Protein AF-A0AAW6XGJ5-F1 (afdb_monomer_lite)

pLDDT: mean 95.34, std 5.23, range [52.91, 98.69]

Sequence (145 aa):
KLQALRDARAAHDKNYQALTDVVTGIARCHQQKKDTEMQSQEAESQWRTLFRKLRGEMTPELQAQHHSRISKRELAKEFDGLIEEMELDKMQLHLNCGGTAPKVVNAHKDALTTFAAHAMHQAVDALSKALISPDVIKACALASR

Secondary structure (DSSP, 8-state):
-HHHHHHHHHHHHHHHHHHHHHHHHHHHHHHHHHHHHHHHHHHHHHHHHHHHHTTT---HHHHHHHHHHHHHHHHHHHHHHHHHHHHHHHHHHHHHHHHHHHHHHHHHHHHHHHHHHHHHHHHHHHHHHHHS-HHHHHHHHHHT-

Organism: NCBI:txid2703794

Radius of gyration: 35.18 Å; chains: 1; bounding box: 73×24×104 Å

Structure (mmCIF, N/CA/C/O backbone):
data_AF-A0AAW6XGJ5-F1
#
_entry.id   AF-A0AAW6XGJ5-F1
#
loop_
_atom_site.group_PDB
_atom_site.id
_atom_site.type_symbol
_atom_site.label_atom_id
_atom_site.label_alt_id
_atom_site.label_comp_id
_atom_site.label_asym_id
_atom_site.label_entity_id
_atom_site.label_seq_id
_atom_site.pdbx_PDB_ins_code
_atom_site.Cartn_x
_atom_site.Cartn_y
_atom_site.Cartn_z
_atom_site.occupancy
_atom_site.B_iso_or_equiv
_atom_site.auth_seq_id
_atom_site.auth_comp_id
_atom_site.auth_asym_id
_atom_site.auth_atom_id
_atom_site.pdbx_PDB_model_num
ATOM 1 N N . LYS A 1 1 ? 15.797 8.807 -23.139 1.00 88.06 1 LYS A N 1
ATOM 2 C CA . LYS A 1 1 ? 15.071 7.528 -22.914 1.00 88.06 1 LYS A CA 1
ATOM 3 C C . LYS A 1 1 ? 15.318 6.949 -21.519 1.00 88.06 1 LYS A C 1
ATOM 5 O O . LYS A 1 1 ? 14.348 6.657 -20.840 1.00 88.06 1 LYS A O 1
ATOM 10 N N . LEU A 1 2 ? 16.570 6.870 -21.045 1.00 94.50 2 LEU A N 1
ATOM 11 C CA . LEU A 1 2 ? 16.866 6.404 -19.678 1.00 94.50 2 LEU A CA 1
ATOM 12 C C . LEU A 1 2 ? 16.221 7.254 -18.574 1.00 94.50 2 LEU A C 1
ATOM 14 O O . LEU A 1 2 ? 15.701 6.689 -17.620 1.00 94.50 2 LEU A O 1
ATOM 18 N N . GLN A 1 3 ? 16.204 8.585 -18.716 1.00 97.19 3 GLN A N 1
ATOM 19 C CA . GLN A 1 3 ? 15.532 9.449 -17.737 1.00 97.19 3 GLN A CA 1
ATOM 20 C C . GLN A 1 3 ? 14.030 9.147 -17.651 1.00 97.19 3 GLN A C 1
ATOM 22 O O . GLN A 1 3 ? 13.536 8.851 -16.575 1.00 97.19 3 GLN A O 1
ATOM 27 N N . ALA A 1 4 ? 13.343 9.066 -18.795 1.00 96.81 4 ALA A N 1
ATOM 28 C CA . ALA A 1 4 ? 11.927 8.699 -18.845 1.00 96.81 4 ALA A CA 1
ATOM 29 C C . ALA A 1 4 ? 11.632 7.327 -18.206 1.00 96.81 4 ALA A C 1
ATOM 31 O O . ALA A 1 4 ? 10.611 7.169 -17.546 1.00 96.81 4 ALA A O 1
ATOM 32 N N . LEU A 1 5 ? 12.529 6.343 -18.362 1.00 98.06 5 LEU A N 1
ATOM 33 C CA . LEU A 1 5 ? 12.418 5.059 -17.661 1.00 98.06 5 LEU A CA 1
ATOM 34 C C . LEU A 1 5 ? 12.559 5.225 -16.141 1.00 98.06 5 LEU A C 1
ATOM 36 O O . LEU A 1 5 ? 11.777 4.640 -15.396 1.00 98.06 5 LEU A O 1
ATOM 40 N N . ARG A 1 6 ? 13.531 6.018 -15.673 1.00 98.31 6 ARG A N 1
ATOM 41 C CA . ARG A 1 6 ? 13.709 6.296 -14.238 1.00 98.31 6 ARG A CA 1
ATOM 42 C C . ARG A 1 6 ? 12.488 6.993 -13.649 1.00 98.31 6 ARG A C 1
ATOM 44 O O . ARG A 1 6 ? 12.006 6.557 -12.611 1.00 98.31 6 ARG A O 1
ATOM 51 N N . ASP A 1 7 ? 11.960 8.001 -14.334 1.00 98.31 7 ASP A N 1
ATOM 52 C CA . ASP A 1 7 ? 10.793 8.759 -13.880 1.00 98.31 7 ASP A CA 1
ATOM 53 C C . ASP A 1 7 ? 9.538 7.875 -13.840 1.00 98.31 7 ASP A C 1
ATOM 55 O O . ASP A 1 7 ? 8.806 7.871 -12.850 1.00 98.31 7 ASP A O 1
ATOM 59 N N . ALA A 1 8 ? 9.316 7.063 -14.883 1.00 98.44 8 ALA A N 1
ATOM 60 C CA . ALA A 1 8 ? 8.206 6.113 -14.921 1.00 98.44 8 ALA A CA 1
ATOM 61 C C . ALA A 1 8 ? 8.303 5.086 -13.785 1.00 98.44 8 ALA A C 1
ATOM 63 O O . ALA A 1 8 ? 7.294 4.780 -13.148 1.00 98.44 8 ALA A O 1
ATOM 64 N N . ARG A 1 9 ? 9.513 4.577 -13.513 1.00 98.38 9 ARG A N 1
ATOM 65 C CA . ARG A 1 9 ? 9.758 3.632 -12.421 1.00 98.38 9 ARG A CA 1
ATOM 66 C C . ARG A 1 9 ? 9.502 4.277 -11.064 1.00 98.38 9 ARG A C 1
ATOM 68 O O . ARG A 1 9 ? 8.739 3.724 -10.290 1.00 98.38 9 ARG A O 1
ATOM 75 N N . ALA A 1 10 ? 10.041 5.469 -10.819 1.00 98.62 10 ALA A N 1
ATOM 76 C CA . ALA A 1 10 ? 9.824 6.193 -9.569 1.00 98.62 10 ALA A CA 1
ATOM 77 C C . ALA A 1 10 ? 8.331 6.456 -9.303 1.00 98.62 10 ALA A C 1
ATOM 79 O O . ALA A 1 10 ? 7.857 6.285 -8.181 1.00 98.62 10 ALA A O 1
ATOM 80 N N . ALA A 1 11 ? 7.567 6.820 -10.338 1.00 98.38 11 ALA A N 1
ATOM 81 C CA . ALA A 1 11 ? 6.121 6.996 -10.222 1.00 98.38 11 ALA A CA 1
ATOM 82 C C . ALA A 1 11 ? 5.387 5.679 -9.907 1.00 98.38 11 ALA A C 1
ATOM 84 O O . ALA A 1 11 ? 4.453 5.673 -9.107 1.00 98.38 11 ALA A O 1
ATOM 85 N N . HIS A 1 12 ? 5.793 4.566 -10.526 1.00 98.62 12 HIS A N 1
ATOM 86 C CA . HIS A 1 12 ? 5.211 3.255 -10.241 1.00 98.62 12 HIS A CA 1
ATOM 87 C C . HIS A 1 12 ? 5.556 2.763 -8.834 1.00 98.62 12 HIS A C 1
ATOM 89 O O . HIS A 1 12 ? 4.649 2.385 -8.098 1.00 98.62 12 HIS A O 1
ATOM 95 N N . ASP A 1 13 ? 6.825 2.852 -8.438 1.00 98.62 13 ASP A N 1
ATOM 96 C CA . ASP A 1 13 ? 7.311 2.431 -7.124 1.00 98.62 13 ASP A CA 1
ATOM 97 C C . ASP A 1 13 ? 6.611 3.215 -6.005 1.00 98.62 13 ASP A C 1
ATOM 99 O O . ASP A 1 13 ? 6.200 2.627 -5.008 1.00 98.62 13 ASP A O 1
ATOM 103 N N . LYS A 1 14 ? 6.368 4.522 -6.195 1.00 98.44 14 LYS A N 1
ATOM 104 C CA . LYS A 1 14 ? 5.580 5.333 -5.253 1.00 98.44 14 LYS A CA 1
ATOM 105 C C . LYS A 1 14 ? 4.156 4.793 -5.071 1.00 98.44 14 LYS A C 1
ATOM 107 O O . LYS A 1 14 ? 3.693 4.672 -3.939 1.00 98.44 14 LYS A O 1
ATOM 112 N N . ASN A 1 15 ? 3.459 4.478 -6.166 1.00 98.25 15 ASN A N 1
ATOM 113 C CA . ASN A 1 15 ? 2.093 3.943 -6.101 1.00 98.25 15 ASN A CA 1
ATOM 114 C C . ASN A 1 15 ? 2.068 2.544 -5.473 1.00 98.25 15 ASN A C 1
ATOM 116 O O . ASN A 1 15 ? 1.188 2.245 -4.671 1.00 98.25 15 ASN A O 1
ATOM 120 N N . TYR A 1 16 ? 3.042 1.706 -5.824 1.00 98.44 16 TYR A N 1
ATOM 121 C CA . TYR A 1 16 ? 3.165 0.349 -5.307 1.00 98.44 16 TYR A CA 1
ATOM 122 C C . TYR A 1 16 ? 3.483 0.328 -3.806 1.00 98.44 16 TYR A C 1
ATOM 124 O O . TYR A 1 16 ? 2.908 -0.473 -3.066 1.00 98.44 16 TYR A O 1
ATOM 132 N N . GLN A 1 17 ? 4.346 1.236 -3.338 1.00 98.69 17 GLN A N 1
ATOM 133 C CA . GLN A 1 17 ? 4.632 1.382 -1.914 1.00 98.69 17 GLN A CA 1
ATOM 134 C C . GLN A 1 17 ? 3.375 1.797 -1.147 1.00 98.69 17 GLN A C 1
ATOM 136 O O . GLN A 1 17 ? 3.004 1.121 -0.194 1.00 98.69 17 GLN A O 1
ATOM 141 N N . ALA A 1 18 ? 2.663 2.827 -1.616 1.00 98.56 18 ALA A N 1
ATOM 142 C CA . ALA A 1 18 ? 1.418 3.263 -0.985 1.00 98.56 18 ALA A CA 1
ATOM 143 C C . ALA A 1 18 ? 0.362 2.142 -0.940 1.00 98.56 18 ALA A C 1
ATOM 145 O O . ALA A 1 18 ? -0.300 1.952 0.077 1.00 98.56 18 ALA A O 1
ATOM 146 N N . LEU A 1 19 ? 0.233 1.354 -2.015 1.00 98.69 19 LEU A N 1
ATOM 147 C CA . LEU A 1 19 ? -0.644 0.180 -2.043 1.00 98.69 19 LEU A CA 1
ATOM 148 C C . LEU A 1 19 ? -0.242 -0.857 -0.983 1.00 98.69 19 LEU A C 1
ATOM 150 O O . LEU A 1 19 ? -1.096 -1.378 -0.270 1.00 98.69 19 LEU A O 1
ATOM 154 N N . THR A 1 20 ? 1.055 -1.146 -0.873 1.00 98.62 20 THR A N 1
ATOM 155 C CA . THR A 1 20 ? 1.594 -2.098 0.110 1.00 98.62 20 THR A CA 1
ATOM 156 C C . THR A 1 20 ? 1.337 -1.626 1.540 1.00 98.62 20 THR A C 1
ATOM 158 O O . THR A 1 20 ? 0.951 -2.427 2.397 1.00 98.62 20 THR A O 1
ATOM 161 N N . ASP A 1 21 ? 1.495 -0.327 1.792 1.00 98.56 21 ASP A N 1
ATOM 162 C CA . ASP A 1 21 ? 1.245 0.288 3.094 1.00 98.56 21 ASP A CA 1
ATOM 163 C C . ASP A 1 21 ? -0.233 0.159 3.486 1.00 98.56 21 ASP A C 1
ATOM 165 O O . ASP A 1 21 ? -0.532 -0.276 4.600 1.00 98.56 21 ASP A O 1
ATOM 169 N N . VAL A 1 22 ? -1.160 0.439 2.560 1.00 98.62 22 VAL A N 1
ATOM 170 C CA . VAL A 1 22 ? -2.606 0.285 2.795 1.00 98.62 22 VAL A CA 1
ATOM 171 C C . VAL A 1 22 ? -2.982 -1.176 3.038 1.00 98.62 22 VAL A C 1
ATOM 173 O O . VAL A 1 22 ? -3.668 -1.469 4.013 1.00 98.62 22 VAL A O 1
ATOM 176 N N . VAL A 1 23 ? -2.485 -2.118 2.229 1.00 98.62 23 VAL A N 1
ATOM 177 C CA . VAL A 1 23 ? -2.733 -3.561 2.431 1.00 98.62 23 VAL A CA 1
ATOM 178 C C . VAL A 1 23 ? -2.246 -4.019 3.809 1.00 98.62 23 VAL A C 1
ATOM 180 O O . VAL A 1 23 ? -2.950 -4.734 4.524 1.00 98.62 23 VAL A O 1
ATOM 183 N N . THR A 1 24 ? -1.058 -3.569 4.213 1.00 98.56 24 THR A N 1
ATOM 184 C CA . THR A 1 24 ? -0.494 -3.879 5.533 1.00 98.56 24 THR A CA 1
ATOM 185 C C . THR A 1 24 ? -1.315 -3.238 6.656 1.00 98.56 24 THR A C 1
ATOM 187 O O . THR A 1 24 ? -1.508 -3.841 7.714 1.00 98.56 24 THR A O 1
ATOM 190 N N . GLY A 1 25 ? -1.811 -2.019 6.441 1.00 98.56 25 GLY A N 1
ATOM 191 C CA . GLY A 1 25 ? -2.677 -1.311 7.377 1.00 98.56 25 GLY A CA 1
ATOM 192 C C . GLY A 1 25 ? -4.034 -1.992 7.571 1.00 98.56 25 GLY A C 1
ATOM 193 O O . GLY A 1 25 ? -4.441 -2.182 8.716 1.00 98.56 25 GLY A O 1
ATOM 194 N N . ILE A 1 26 ? -4.675 -2.462 6.496 1.00 98.62 26 ILE A N 1
ATOM 195 C CA . ILE A 1 26 ? -5.930 -3.234 6.550 1.00 98.62 26 ILE A CA 1
ATOM 196 C C . ILE A 1 26 ? -5.739 -4.508 7.378 1.00 98.62 26 ILE A C 1
ATOM 198 O O . ILE A 1 26 ? -6.506 -4.775 8.304 1.00 98.62 26 ILE A O 1
ATOM 202 N N . ALA A 1 27 ? -4.671 -5.269 7.114 1.00 98.44 27 ALA A N 1
ATOM 203 C CA . ALA A 1 27 ? -4.366 -6.481 7.876 1.00 98.44 27 ALA A CA 1
ATOM 204 C C . ALA A 1 27 ? -4.183 -6.188 9.378 1.00 98.44 27 ALA A C 1
ATOM 206 O O . ALA A 1 27 ? -4.664 -6.935 10.233 1.00 98.44 27 ALA A O 1
ATOM 207 N N . ARG A 1 28 ? -3.532 -5.067 9.708 1.00 98.50 28 ARG A N 1
ATOM 208 C CA . ARG A 1 28 ? -3.366 -4.612 11.092 1.00 98.50 28 ARG A CA 1
ATOM 209 C C . ARG A 1 28 ? -4.699 -4.227 11.735 1.00 98.50 28 ARG A C 1
ATOM 211 O O . ARG A 1 28 ? -4.928 -4.618 12.876 1.00 98.50 28 ARG A O 1
ATOM 218 N N . CYS A 1 29 ? -5.570 -3.516 11.018 1.00 98.31 29 CYS A N 1
ATOM 219 C CA . CYS A 1 29 ? -6.898 -3.142 11.508 1.00 98.31 29 CYS A CA 1
ATOM 220 C C . CYS A 1 29 ? -7.747 -4.381 11.800 1.00 98.31 29 CYS A C 1
ATOM 222 O O . CYS A 1 29 ? -8.327 -4.474 12.877 1.00 98.31 29 CYS A O 1
ATOM 224 N N . HIS A 1 30 ? -7.744 -5.383 10.914 1.00 98.44 30 HIS A N 1
ATOM 225 C CA . HIS A 1 30 ? -8.430 -6.653 11.170 1.00 98.44 30 HIS A CA 1
ATOM 226 C C . HIS A 1 30 ? -7.935 -7.342 12.445 1.00 98.44 30 HIS A C 1
ATOM 228 O O . HIS A 1 30 ? -8.744 -7.825 13.240 1.00 98.44 30 HIS A O 1
ATOM 234 N N . GLN A 1 31 ? -6.618 -7.373 12.662 1.00 98.25 31 GLN A N 1
ATOM 235 C CA . GLN A 1 31 ? -6.046 -7.973 13.865 1.00 98.25 31 GLN A CA 1
ATOM 236 C C . GLN A 1 31 ? -6.446 -7.193 15.128 1.00 98.25 31 GLN A C 1
ATOM 238 O O . GLN A 1 31 ? -6.962 -7.781 16.076 1.00 98.25 31 GLN A O 1
ATOM 243 N N . GLN A 1 32 ? -6.282 -5.868 15.123 1.00 97.88 32 GLN A N 1
ATOM 244 C CA . GLN A 1 32 ? -6.631 -5.015 16.266 1.00 97.88 32 GLN A CA 1
ATOM 245 C C . GLN A 1 32 ? -8.128 -5.039 16.584 1.00 97.88 32 GLN A C 1
ATOM 247 O O . GLN A 1 32 ? -8.509 -5.052 17.758 1.00 97.88 32 GLN A O 1
ATOM 252 N N . LYS A 1 33 ? -8.979 -5.100 15.556 1.00 97.69 33 LYS A N 1
ATOM 253 C CA . LYS A 1 33 ? -10.418 -5.292 15.709 1.00 97.69 33 LYS A CA 1
ATOM 254 C C . LYS A 1 33 ? -10.710 -6.592 16.450 1.00 97.69 33 LYS A C 1
ATOM 256 O O . LYS A 1 33 ? -11.381 -6.561 17.477 1.00 97.69 33 LYS A O 1
ATOM 261 N N . LYS A 1 34 ? -10.161 -7.714 15.975 1.00 97.56 34 LYS A N 1
ATOM 262 C CA . LYS A 1 34 ? -10.360 -9.037 16.584 1.00 97.56 34 LYS A CA 1
ATOM 263 C C . LYS A 1 34 ? -9.926 -9.064 18.052 1.00 97.56 34 LYS A C 1
ATOM 265 O O . LYS A 1 34 ? -10.636 -9.608 18.898 1.00 97.56 34 LYS A O 1
ATOM 270 N N . ASP A 1 35 ? -8.790 -8.447 18.364 1.00 96.94 35 ASP A N 1
ATOM 271 C CA . ASP A 1 35 ? -8.292 -8.351 19.739 1.00 96.94 35 ASP A CA 1
ATOM 272 C C . ASP A 1 35 ? -9.224 -7.493 20.611 1.00 96.94 35 ASP A C 1
ATOM 274 O O . ASP A 1 35 ? -9.549 -7.863 21.742 1.00 96.94 35 ASP A O 1
ATOM 278 N N . THR A 1 36 ? -9.728 -6.381 20.071 1.00 96.00 36 THR A N 1
ATOM 279 C CA . THR A 1 36 ? -10.688 -5.499 20.756 1.00 96.00 36 THR A CA 1
ATOM 280 C C . THR A 1 36 ? -12.027 -6.197 21.006 1.00 96.00 36 THR A C 1
ATOM 282 O O . THR A 1 36 ? -12.593 -6.079 22.095 1.00 96.00 36 THR A O 1
ATOM 285 N N . GLU A 1 37 ? -12.531 -6.963 20.036 1.00 95.69 37 GLU A N 1
ATOM 286 C CA . GLU A 1 37 ? -13.753 -7.763 20.171 1.00 95.69 37 GLU A CA 1
ATOM 287 C C . GLU A 1 37 ? -13.607 -8.824 21.263 1.00 95.69 37 GLU A C 1
ATOM 289 O O . GLU A 1 37 ? -14.489 -8.951 22.113 1.00 95.69 37 GLU A O 1
ATOM 294 N N . MET A 1 38 ? -12.475 -9.531 21.296 1.00 95.00 38 MET A N 1
ATOM 295 C CA . MET A 1 38 ? -12.181 -10.525 22.331 1.00 95.00 38 MET A CA 1
ATOM 296 C C . MET A 1 38 ? -12.167 -9.888 23.725 1.00 95.00 38 MET A C 1
ATOM 298 O O . MET A 1 38 ? -12.851 -10.356 24.636 1.00 95.00 38 MET A O 1
ATOM 302 N N . GLN A 1 39 ? -11.467 -8.761 23.877 1.00 93.00 39 GLN A N 1
ATOM 303 C CA . GLN A 1 39 ? -11.436 -8.010 25.133 1.00 93.00 39 GLN A CA 1
ATOM 304 C C . GLN A 1 39 ? -12.812 -7.455 25.531 1.00 93.00 39 GLN A C 1
ATOM 306 O O . GLN A 1 39 ? -13.101 -7.311 26.721 1.00 93.00 39 GLN A O 1
ATOM 311 N N . SER A 1 40 ? -13.650 -7.097 24.555 1.00 93.06 40 SER A N 1
ATOM 312 C CA . SER A 1 40 ? -15.015 -6.617 24.782 1.00 93.06 40 SER A CA 1
ATOM 313 C C . SER A 1 40 ? -15.923 -7.742 25.284 1.00 93.06 40 SER A C 1
ATOM 315 O O . SER A 1 40 ? -16.649 -7.555 26.261 1.00 93.06 40 SER A O 1
ATOM 317 N N . GLN A 1 41 ? -15.832 -8.932 24.681 1.00 92.50 41 GLN A N 1
ATOM 318 C CA . GLN A 1 41 ? -16.584 -10.121 25.093 1.00 92.50 41 GLN A CA 1
ATOM 319 C C . GLN A 1 41 ? -16.197 -10.587 26.500 1.00 92.50 41 GLN A C 1
ATOM 321 O O . GLN A 1 41 ? -17.071 -10.894 27.316 1.00 92.50 41 GLN A O 1
ATOM 326 N N . GLU A 1 42 ? -14.901 -10.599 26.816 1.00 91.75 42 GLU A N 1
ATOM 327 C CA . GLU A 1 42 ? -14.425 -10.945 28.155 1.00 91.75 42 GLU A CA 1
ATOM 328 C C . GLU A 1 42 ? -14.939 -9.946 29.203 1.00 91.75 42 GLU A C 1
ATOM 330 O O . GLU A 1 42 ? -15.540 -10.346 30.205 1.00 91.75 42 GLU A O 1
ATOM 335 N N . ALA A 1 43 ? -14.798 -8.643 28.931 1.00 91.06 43 ALA A N 1
ATOM 336 C CA . ALA A 1 43 ? -15.315 -7.589 29.801 1.00 91.06 43 ALA A CA 1
ATOM 337 C C . ALA A 1 43 ? -16.842 -7.678 29.968 1.00 91.06 43 ALA A C 1
ATOM 339 O O . ALA A 1 43 ? -17.363 -7.463 31.060 1.00 91.06 43 ALA A O 1
ATOM 340 N N . GLU A 1 44 ? -17.579 -8.035 28.913 1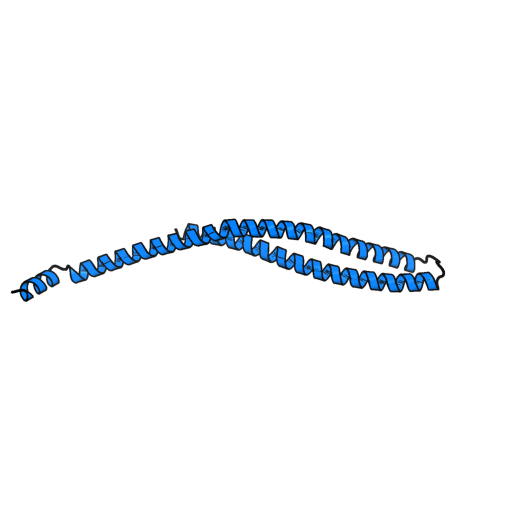.00 93.06 44 GLU A N 1
ATOM 341 C CA . GLU A 1 44 ? -19.020 -8.262 28.986 1.00 93.06 44 GLU A CA 1
ATOM 342 C C . GLU A 1 44 ? -19.391 -9.426 29.907 1.00 93.06 44 GLU A C 1
ATOM 344 O O . GLU A 1 44 ? -20.315 -9.299 30.717 1.00 93.06 44 GLU A O 1
ATOM 349 N N . SER A 1 45 ? -18.683 -10.549 29.796 1.00 92.19 45 SER A N 1
ATOM 350 C CA . SER A 1 45 ? -18.917 -11.727 30.632 1.00 92.19 45 SER A CA 1
ATOM 351 C C . SER A 1 45 ? -18.675 -11.422 32.115 1.00 92.19 45 SER A C 1
ATOM 353 O O . SER A 1 45 ? -19.525 -11.719 32.968 1.00 92.19 45 SER A O 1
ATOM 355 N N . GLN A 1 46 ? -17.560 -10.751 32.420 1.00 91.75 46 GLN A N 1
ATOM 356 C CA . GLN A 1 46 ? -17.208 -10.322 33.775 1.00 91.75 46 GLN A CA 1
ATOM 357 C C . GLN A 1 46 ? -18.246 -9.338 34.331 1.00 91.75 46 GLN A C 1
ATOM 359 O O . GLN A 1 46 ? -18.798 -9.563 35.412 1.00 91.75 46 GLN A O 1
ATOM 364 N N . TRP A 1 47 ? -18.607 -8.317 33.548 1.00 94.38 47 TRP A N 1
ATOM 365 C CA . TRP A 1 47 ? -19.597 -7.311 33.931 1.00 94.38 47 TRP A CA 1
ATOM 366 C C . TRP A 1 47 ? -20.969 -7.929 34.225 1.00 94.38 47 TRP A C 1
ATOM 368 O O . TRP A 1 47 ? -21.554 -7.682 35.279 1.00 94.38 47 TRP A O 1
ATOM 378 N N . ARG A 1 48 ? -21.481 -8.799 33.338 1.00 95.25 48 ARG A N 1
ATOM 379 C CA . ARG A 1 48 ? -22.775 -9.487 33.531 1.00 95.25 48 ARG A CA 1
ATOM 380 C C . ARG A 1 48 ? -22.772 -10.377 34.768 1.00 95.25 48 ARG A C 1
ATOM 382 O O . ARG A 1 48 ? -23.826 -10.583 35.370 1.00 95.25 48 ARG A O 1
ATOM 389 N N . THR A 1 49 ? -21.629 -10.965 35.109 1.00 94.31 49 THR A N 1
ATOM 390 C CA . THR A 1 49 ? -21.477 -11.806 36.302 1.00 94.31 49 THR A CA 1
ATOM 391 C C . THR A 1 49 ? -21.525 -10.957 37.569 1.00 94.31 49 THR A C 1
ATOM 393 O O . THR A 1 49 ? -22.296 -11.265 38.479 1.00 94.31 49 THR A O 1
ATOM 396 N N . LEU A 1 50 ? -20.781 -9.849 37.602 1.00 93.94 50 LEU A N 1
ATOM 397 C CA . LEU A 1 50 ? -20.757 -8.941 38.746 1.00 93.94 50 LEU A CA 1
ATOM 398 C C . LEU A 1 50 ? -22.103 -8.228 38.949 1.00 93.94 50 LEU A C 1
ATOM 400 O O . LEU A 1 50 ? -22.621 -8.223 40.062 1.00 93.94 50 LEU A O 1
ATOM 404 N N . PHE A 1 51 ? -22.725 -7.724 37.880 1.00 96.56 51 PHE A N 1
ATOM 405 C CA . PHE A 1 51 ? -24.041 -7.075 37.942 1.00 96.56 51 PHE A CA 1
ATOM 406 C C . PHE A 1 51 ? -25.120 -8.007 38.509 1.00 96.56 51 PHE A C 1
ATOM 408 O O . PHE A 1 51 ? -25.919 -7.599 39.352 1.00 96.56 51 PHE A O 1
ATOM 415 N N . ARG A 1 52 ? -25.108 -9.289 38.107 1.00 97.12 52 ARG A N 1
ATOM 416 C CA . ARG A 1 52 ? -26.001 -10.315 38.670 1.00 97.12 52 ARG A CA 1
ATOM 417 C C . ARG A 1 52 ? -25.701 -10.598 40.140 1.00 97.12 52 ARG A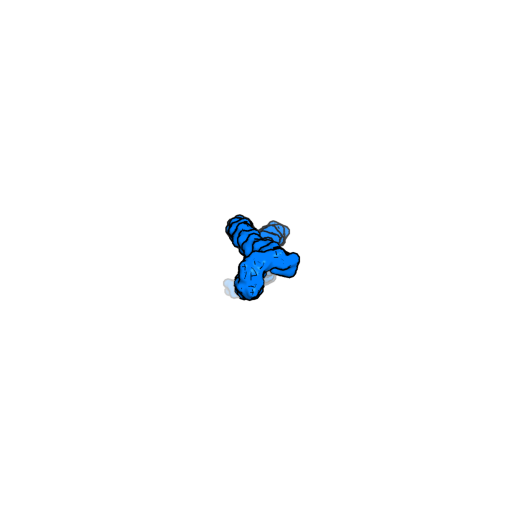 C 1
ATOM 419 O O . ARG A 1 52 ? -26.636 -10.674 40.933 1.00 97.12 52 ARG A O 1
ATOM 426 N N . LYS A 1 53 ? -24.423 -10.726 40.518 1.00 96.06 53 LYS A N 1
ATOM 427 C CA . LYS A 1 53 ? -24.005 -10.944 41.915 1.00 96.06 53 LYS A CA 1
ATOM 428 C C . LYS A 1 53 ? -24.481 -9.811 42.830 1.00 96.06 53 LYS A C 1
ATOM 430 O O . LYS A 1 53 ? -24.951 -10.080 43.930 1.00 96.06 53 LYS A O 1
ATOM 435 N N . LEU A 1 54 ? -24.405 -8.574 42.345 1.00 96.56 54 LEU A N 1
ATOM 436 C CA . LEU A 1 54 ? -24.860 -7.365 43.034 1.00 96.56 54 LEU A CA 1
ATOM 437 C C . LEU A 1 54 ? -26.371 -7.112 42.894 1.00 96.56 54 LEU A C 1
ATOM 439 O O . LEU A 1 54 ? -26.865 -6.084 43.339 1.00 96.56 54 LEU A O 1
ATOM 443 N N . ARG A 1 55 ? -27.124 -8.030 42.268 1.00 96.56 55 ARG A N 1
ATOM 444 C CA . ARG A 1 55 ? -28.579 -7.922 42.049 1.00 96.56 55 ARG A CA 1
ATOM 445 C C . ARG A 1 55 ? -29.014 -6.598 41.412 1.00 96.56 55 ARG A C 1
ATOM 447 O O . ARG A 1 55 ? -30.100 -6.100 41.691 1.00 96.56 55 ARG A O 1
ATOM 454 N N . GLY A 1 56 ? -28.180 -6.047 40.539 1.00 94.88 56 GLY A N 1
ATOM 455 C CA . GLY A 1 56 ? -28.471 -4.794 39.855 1.00 94.88 56 GLY A CA 1
ATOM 456 C C . GLY A 1 56 ? -27.950 -3.531 40.545 1.00 94.88 56 GLY A C 1
ATOM 457 O O . GLY A 1 56 ? -28.096 -2.452 39.976 1.00 94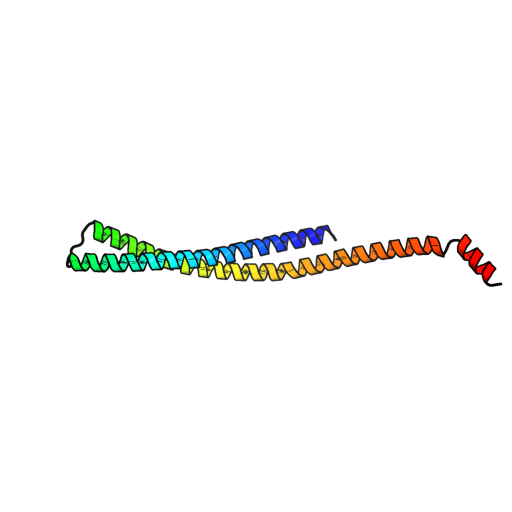.88 56 GLY A O 1
ATOM 458 N N . GLU A 1 57 ? -27.332 -3.631 41.726 1.00 96.31 57 GLU A N 1
ATOM 459 C CA . GLU A 1 57 ? -26.742 -2.470 42.394 1.00 96.31 57 GLU A CA 1
ATOM 460 C C . GLU A 1 57 ? -25.571 -1.911 41.573 1.00 96.31 57 GLU A C 1
ATOM 462 O O . GLU A 1 57 ? -24.600 -2.608 41.261 1.00 96.31 57 GLU A O 1
ATOM 467 N N . MET A 1 58 ? -25.686 -0.638 41.190 1.00 96.38 58 MET A N 1
ATOM 468 C CA . MET A 1 58 ? -24.707 0.037 40.347 1.00 96.38 58 MET A CA 1
ATOM 469 C C . MET A 1 58 ? -23.607 0.664 41.203 1.00 96.38 58 MET A C 1
ATOM 471 O O . MET A 1 58 ? -23.729 1.799 41.662 1.00 96.38 58 MET A O 1
ATOM 475 N N . THR A 1 59 ? -22.518 -0.073 41.403 1.00 95.94 59 THR A N 1
ATOM 476 C CA . THR A 1 59 ? -21.328 0.446 42.086 1.00 95.94 59 THR A CA 1
ATOM 477 C C . THR A 1 59 ? -20.455 1.271 41.130 1.00 95.94 59 THR A C 1
ATOM 479 O O . THR A 1 59 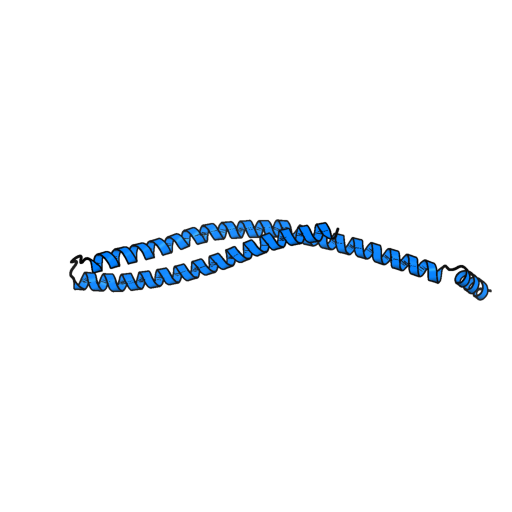? -20.506 1.058 39.913 1.00 95.94 59 THR A O 1
ATOM 482 N N . PRO A 1 60 ? -19.594 2.172 41.642 1.00 94.75 60 PRO A N 1
ATOM 483 C CA . PRO A 1 60 ? -18.662 2.930 40.803 1.00 94.75 60 PRO A CA 1
ATOM 484 C C . PRO A 1 60 ? -17.759 2.042 39.932 1.00 94.75 60 PRO A C 1
ATOM 486 O O . PRO A 1 60 ? -17.527 2.346 38.763 1.00 94.75 60 PRO A O 1
ATOM 489 N N . GLU A 1 61 ? -17.292 0.909 40.468 1.00 90.38 61 GLU A N 1
ATOM 490 C CA . GLU A 1 61 ? -16.492 -0.065 39.716 1.00 90.38 61 GLU A CA 1
ATOM 491 C C . GLU A 1 61 ? -17.291 -0.695 38.569 1.00 90.38 61 GLU A C 1
ATOM 493 O O . GLU A 1 61 ? -16.811 -0.768 37.435 1.00 90.38 61 GLU A O 1
ATOM 498 N N . LEU A 1 62 ? -18.534 -1.107 38.830 1.00 94.50 62 LEU A N 1
ATOM 499 C CA . LEU A 1 62 ? -19.385 -1.713 37.812 1.00 94.50 62 LEU A CA 1
ATOM 500 C C . LEU A 1 62 ? -19.764 -0.708 36.713 1.00 94.50 62 LEU A C 1
ATOM 502 O O . LEU A 1 62 ? -19.836 -1.068 35.533 1.00 94.50 62 LEU A O 1
ATOM 506 N N . GLN A 1 63 ? -19.966 0.556 37.083 1.00 94.81 63 GLN A N 1
ATOM 507 C CA . GLN A 1 63 ? -20.190 1.641 36.136 1.00 94.81 63 GLN A CA 1
ATOM 508 C C . GLN A 1 63 ? -18.944 1.892 35.270 1.00 94.81 63 GLN A C 1
ATOM 510 O O . GLN A 1 63 ? -19.059 2.022 34.050 1.00 94.81 63 GLN A O 1
ATOM 515 N N . ALA A 1 64 ? -17.746 1.890 35.860 1.00 91.88 64 ALA A N 1
ATOM 516 C CA . ALA A 1 64 ? -16.493 2.022 35.117 1.00 91.88 64 ALA A CA 1
ATOM 517 C C . ALA A 1 64 ? -16.279 0.861 34.129 1.00 91.88 64 ALA A C 1
ATOM 519 O O . ALA A 1 64 ? -15.947 1.091 32.962 1.00 91.88 64 ALA A O 1
ATOM 520 N N . GLN A 1 65 ? -16.542 -0.380 34.554 1.00 92.06 65 GLN A N 1
ATOM 521 C CA . GLN A 1 65 ? -16.507 -1.549 33.670 1.00 92.06 65 GLN A CA 1
ATOM 522 C C . GLN A 1 65 ? -17.522 -1.430 32.521 1.00 92.06 65 GLN A C 1
ATOM 524 O O . GLN A 1 65 ? -17.197 -1.761 31.379 1.00 92.06 65 GLN A O 1
ATOM 529 N N . HIS A 1 66 ? -18.729 -0.918 32.794 1.00 94.19 66 HIS A N 1
ATOM 530 C CA . HIS A 1 66 ? -19.738 -0.680 31.762 1.00 94.19 66 HIS A CA 1
ATOM 531 C C . HIS A 1 66 ? -19.223 0.288 30.694 1.00 94.19 66 HIS A C 1
ATOM 533 O O . HIS A 1 66 ? -19.267 -0.042 29.509 1.00 94.19 66 HIS A O 1
ATOM 539 N N . HIS A 1 67 ? -18.698 1.446 31.107 1.00 93.38 67 HIS A N 1
ATOM 540 C CA . HIS A 1 67 ? -18.137 2.432 30.184 1.00 93.38 67 HIS A CA 1
ATOM 541 C C . HIS A 1 67 ? -17.000 1.836 29.352 1.00 93.38 67 HIS A C 1
ATOM 543 O O . HIS A 1 67 ? -17.044 1.917 28.128 1.00 93.38 67 HIS A O 1
ATOM 549 N N . SER A 1 68 ? -16.038 1.159 29.991 1.00 90.38 68 SER A N 1
ATOM 550 C CA . SER A 1 68 ? -14.914 0.523 29.292 1.00 90.38 68 SER A CA 1
ATOM 551 C C . SER A 1 68 ? -15.382 -0.469 28.222 1.00 90.38 68 SER A C 1
ATOM 553 O O . SER A 1 68 ? -14.888 -0.450 27.094 1.00 90.38 68 SER A O 1
ATOM 555 N N . ARG A 1 69 ? -16.378 -1.305 28.538 1.00 92.00 69 ARG A N 1
ATOM 556 C CA . ARG A 1 69 ? -16.961 -2.258 27.584 1.00 92.00 69 ARG A CA 1
ATOM 557 C C . ARG A 1 69 ? -17.627 -1.554 26.401 1.00 92.00 69 ARG A C 1
ATOM 559 O O . ARG A 1 69 ? -17.427 -1.973 25.264 1.00 92.00 69 ARG A O 1
ATOM 566 N N . ILE A 1 70 ? -18.416 -0.507 26.654 1.00 93.19 70 ILE A N 1
ATOM 567 C CA . ILE A 1 70 ? -19.063 0.262 25.583 1.00 93.19 70 ILE A CA 1
ATOM 568 C C . ILE A 1 70 ? -18.002 0.902 24.685 1.00 93.19 70 ILE A C 1
ATOM 570 O O . ILE A 1 70 ? -18.065 0.709 23.477 1.00 93.19 70 ILE A O 1
ATOM 574 N N . SER A 1 71 ? -16.981 1.546 25.257 1.00 93.31 71 SER A N 1
ATOM 575 C CA . SER A 1 71 ? -15.871 2.123 24.490 1.00 93.31 71 SER A CA 1
ATOM 576 C C . SER A 1 71 ? -15.173 1.088 23.606 1.00 93.31 71 SER A C 1
ATOM 578 O O . SER A 1 71 ? -14.951 1.355 22.432 1.00 93.31 71 SER A O 1
ATOM 580 N N . LYS A 1 72 ? -14.870 -0.111 24.128 1.00 92.94 72 LYS A N 1
ATOM 581 C CA . LYS A 1 72 ? -14.257 -1.194 23.335 1.00 92.94 72 LYS A CA 1
ATOM 582 C C . LYS A 1 72 ? -15.161 -1.660 22.197 1.00 92.94 72 LYS A C 1
ATOM 584 O O . LYS A 1 72 ? -14.691 -1.881 21.087 1.00 92.94 72 LYS A O 1
ATOM 589 N N . ARG A 1 73 ? -16.461 -1.812 22.458 1.00 92.94 73 ARG A N 1
ATOM 590 C CA . ARG A 1 73 ? -17.426 -2.215 21.430 1.00 92.94 73 ARG A CA 1
ATOM 591 C C . ARG A 1 73 ? -17.545 -1.170 20.324 1.00 92.94 73 ARG A C 1
ATOM 593 O O . ARG A 1 73 ? -17.596 -1.552 19.163 1.00 92.94 73 ARG A O 1
ATOM 600 N N . GLU A 1 74 ? -17.614 0.112 20.671 1.00 95.69 74 GLU A N 1
ATOM 601 C CA . GLU A 1 74 ? -17.666 1.168 19.657 1.00 95.69 74 GLU A CA 1
ATOM 602 C C . GLU A 1 74 ? -16.334 1.257 18.895 1.00 95.69 74 GLU A C 1
ATOM 604 O O . GLU A 1 74 ? -16.359 1.288 17.674 1.00 95.69 74 GLU A O 1
ATOM 609 N N . LEU A 1 75 ? -15.180 1.121 19.562 1.00 96.25 75 LEU A N 1
ATOM 610 C CA . LEU A 1 75 ? -13.874 1.048 18.891 1.00 96.25 75 LEU A CA 1
ATOM 611 C C . LEU A 1 75 ? -13.787 -0.098 17.866 1.00 96.25 75 LEU A C 1
ATOM 613 O O . LEU A 1 75 ? -13.227 0.082 16.790 1.00 96.25 75 LEU A O 1
ATOM 617 N N . ALA A 1 76 ? -14.356 -1.271 18.165 1.00 96.00 76 ALA A N 1
ATOM 618 C CA . ALA A 1 76 ? -14.407 -2.373 17.201 1.00 96.00 76 ALA A CA 1
ATOM 619 C C . ALA A 1 76 ? -15.191 -2.010 15.924 1.00 96.00 76 ALA A C 1
ATOM 621 O O . ALA A 1 76 ? -14.826 -2.472 14.846 1.00 96.00 76 ALA A O 1
ATOM 622 N N . LYS A 1 77 ? -16.226 -1.165 16.031 1.00 95.56 77 LYS A N 1
ATOM 623 C CA . LYS A 1 77 ? -16.974 -0.653 14.872 1.00 95.56 77 LYS A CA 1
ATOM 624 C C . LYS A 1 77 ? -16.218 0.443 14.126 1.00 95.56 77 LYS A C 1
ATOM 626 O O . LYS A 1 77 ? -16.299 0.492 12.907 1.00 95.56 77 LYS A O 1
ATOM 631 N N . GLU A 1 78 ? -15.461 1.286 14.829 1.00 97.75 78 GLU A N 1
ATOM 632 C CA . GLU A 1 78 ? -14.586 2.272 14.177 1.00 97.75 78 GLU A CA 1
ATOM 633 C C . GLU A 1 78 ? -13.560 1.577 13.268 1.00 97.75 78 GLU A C 1
ATOM 635 O O . GLU A 1 78 ? -13.277 2.056 12.173 1.00 97.75 78 GLU A O 1
ATOM 640 N N . PHE A 1 79 ? -13.057 0.400 13.667 1.00 98.06 79 PHE A N 1
ATOM 641 C CA . PHE A 1 79 ? -12.220 -0.411 12.781 1.00 98.06 79 PHE A CA 1
ATOM 642 C C . PHE A 1 79 ? -12.961 -0.903 11.533 1.00 98.06 79 PHE A C 1
ATOM 644 O O . PHE A 1 79 ? -12.335 -0.963 10.482 1.00 98.06 79 PHE A O 1
ATOM 651 N N . ASP A 1 80 ? -14.251 -1.246 11.618 1.00 97.12 80 ASP A N 1
ATOM 652 C CA . ASP A 1 80 ? -15.032 -1.637 10.434 1.00 97.12 80 ASP A CA 1
ATOM 653 C C . ASP A 1 80 ? -15.130 -0.489 9.430 1.00 97.12 80 ASP A C 1
ATOM 655 O O . ASP A 1 80 ? -14.794 -0.677 8.262 1.00 97.12 80 ASP A O 1
ATOM 659 N N . GLY A 1 81 ? -15.493 0.710 9.899 1.00 97.94 81 GLY A N 1
ATOM 660 C CA . GLY A 1 81 ? -15.545 1.901 9.049 1.00 97.94 81 GLY A CA 1
ATOM 661 C C . GLY A 1 81 ? -14.187 2.225 8.424 1.00 97.94 81 GLY A C 1
ATOM 662 O O . GLY A 1 81 ? -14.088 2.408 7.213 1.00 97.94 81 GLY A O 1
ATOM 663 N N . LEU A 1 82 ? -13.114 2.198 9.222 1.00 98.38 82 LEU A N 1
ATOM 664 C CA . LEU A 1 82 ? -11.762 2.443 8.719 1.00 98.38 82 LEU A CA 1
ATOM 665 C C . LEU A 1 82 ? -11.325 1.394 7.683 1.00 98.38 82 LEU A C 1
ATOM 667 O O . LEU A 1 82 ? -10.684 1.738 6.695 1.00 98.38 82 LEU A O 1
ATOM 671 N N . ILE A 1 83 ? -11.657 0.114 7.878 1.00 98.56 83 ILE A N 1
ATOM 672 C CA . ILE A 1 83 ? -11.339 -0.941 6.905 1.00 98.56 83 ILE A CA 1
ATOM 673 C C . ILE A 1 83 ? -12.075 -0.696 5.584 1.00 98.56 83 ILE A C 1
ATOM 675 O O . ILE A 1 83 ? -11.463 -0.843 4.527 1.00 98.56 83 ILE A O 1
ATOM 679 N N . GLU A 1 84 ? -13.351 -0.305 5.624 1.00 98.31 84 GLU A N 1
ATOM 680 C CA . GLU A 1 84 ? -14.121 0.031 4.420 1.00 98.31 84 GLU A CA 1
ATOM 681 C C . GLU A 1 84 ? -13.488 1.200 3.653 1.00 98.31 84 GLU A C 1
ATOM 683 O O . GLU A 1 84 ? -13.280 1.102 2.441 1.00 98.31 84 GLU A O 1
ATOM 688 N N . GLU A 1 85 ? -13.106 2.270 4.355 1.00 98.38 85 GLU A N 1
ATOM 689 C CA . GLU A 1 85 ? -12.395 3.413 3.769 1.00 98.38 85 GLU A CA 1
ATOM 690 C C . GLU A 1 85 ? -11.056 2.989 3.145 1.00 98.38 85 GLU A C 1
ATOM 692 O O . GLU A 1 85 ? -10.760 3.315 1.993 1.00 98.38 85 GLU A O 1
ATOM 697 N N . MET A 1 86 ? -10.266 2.186 3.858 1.00 98.62 86 MET A N 1
ATOM 698 C CA . MET A 1 86 ? -8.973 1.713 3.364 1.00 98.62 86 MET A CA 1
ATOM 699 C C . MET A 1 86 ? -9.099 0.742 2.179 1.00 98.62 86 MET A C 1
ATOM 701 O O . MET A 1 86 ? -8.221 0.712 1.315 1.00 98.62 86 MET A O 1
ATOM 705 N N . GLU A 1 87 ? -10.166 -0.055 2.093 1.00 98.56 87 GLU A N 1
ATOM 706 C CA . GLU A 1 87 ? -10.434 -0.902 0.923 1.00 98.56 87 GLU A CA 1
ATOM 707 C C . GLU A 1 87 ? -10.777 -0.061 -0.320 1.00 98.56 87 GLU A C 1
ATOM 709 O O . GLU A 1 87 ? -10.339 -0.393 -1.428 1.00 98.56 87 GLU A O 1
ATOM 714 N N . LEU A 1 88 ? -11.469 1.075 -0.156 1.00 98.44 88 LEU A N 1
ATOM 715 C CA . LEU A 1 88 ? -11.655 2.049 -1.240 1.00 98.44 88 LEU A CA 1
ATOM 716 C C . LEU A 1 88 ? -10.309 2.638 -1.694 1.00 98.44 88 LEU A C 1
ATOM 718 O O . LEU A 1 88 ? -10.014 2.652 -2.896 1.00 98.44 88 LEU A O 1
ATOM 722 N N . ASP A 1 89 ? -9.457 3.043 -0.750 1.00 98.44 89 ASP A N 1
ATOM 723 C CA . ASP A 1 89 ? -8.112 3.552 -1.045 1.00 98.44 89 ASP A CA 1
ATOM 724 C C . ASP A 1 89 ? -7.253 2.514 -1.776 1.00 98.44 89 ASP A C 1
ATOM 726 O O . ASP A 1 89 ? -6.581 2.821 -2.767 1.00 98.44 89 ASP A O 1
ATOM 730 N N . LYS A 1 90 ? -7.304 1.252 -1.338 1.00 98.56 90 LYS A N 1
ATOM 731 C CA . LYS A 1 90 ? -6.614 0.128 -1.979 1.00 98.56 90 LYS A CA 1
ATOM 732 C C . LYS A 1 90 ? -7.058 -0.054 -3.426 1.00 98.56 90 LYS A C 1
ATOM 734 O O . LYS A 1 90 ? -6.205 -0.234 -4.299 1.00 98.56 90 LYS A O 1
ATOM 739 N N . MET A 1 91 ? -8.360 0.019 -3.710 1.00 98.56 91 MET A N 1
ATOM 740 C CA . MET A 1 91 ? -8.868 -0.047 -5.084 1.00 98.56 91 MET A CA 1
ATOM 741 C C . MET A 1 91 ? -8.327 1.104 -5.937 1.00 98.56 91 MET A C 1
ATOM 743 O O . MET A 1 91 ? -7.822 0.868 -7.039 1.00 98.56 91 MET A O 1
ATOM 747 N N . GLN A 1 92 ? -8.348 2.335 -5.421 1.00 98.38 92 GLN A N 1
ATOM 748 C CA . GLN A 1 92 ? -7.801 3.491 -6.131 1.00 98.38 92 GLN A CA 1
ATOM 749 C C . GLN A 1 92 ? -6.292 3.347 -6.393 1.00 98.38 92 GLN A C 1
ATOM 751 O O . GLN A 1 92 ? -5.810 3.641 -7.491 1.00 98.38 92 GLN A O 1
ATOM 756 N N . LEU A 1 93 ? -5.529 2.852 -5.419 1.00 98.50 93 LEU A N 1
A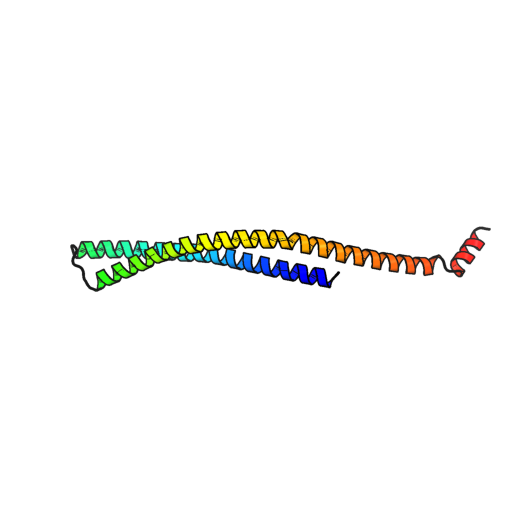TOM 757 C CA . LEU A 1 93 ? -4.093 2.613 -5.557 1.00 98.50 93 LEU A CA 1
ATOM 758 C C . LEU A 1 93 ? -3.782 1.485 -6.548 1.00 98.50 93 LEU A C 1
ATOM 760 O O . LEU A 1 93 ? -2.819 1.593 -7.314 1.00 98.50 93 LEU A O 1
ATOM 764 N N . HIS A 1 94 ? -4.619 0.447 -6.612 1.00 98.31 94 HIS A N 1
ATOM 765 C CA . HIS A 1 94 ? -4.538 -0.573 -7.656 1.00 98.31 94 HIS A CA 1
ATOM 766 C C . HIS A 1 94 ? -4.739 0.021 -9.053 1.00 98.31 94 HIS A C 1
ATOM 768 O O . HIS A 1 94 ? -3.939 -0.264 -9.948 1.00 98.31 94 HIS A O 1
ATOM 774 N N . LEU A 1 95 ? -5.738 0.889 -9.240 1.00 98.50 95 LEU A N 1
ATOM 775 C CA . LEU A 1 95 ? -5.948 1.596 -10.509 1.00 98.50 95 LEU A CA 1
ATOM 776 C C . LEU A 1 95 ? -4.744 2.478 -10.864 1.00 98.50 95 LEU A C 1
ATOM 778 O O . LEU A 1 95 ? -4.273 2.463 -12.004 1.00 98.50 95 LEU A O 1
ATOM 782 N N . ASN A 1 96 ? -4.182 3.187 -9.883 1.00 98.44 96 ASN A N 1
ATOM 783 C CA . ASN A 1 96 ? -2.989 4.012 -10.075 1.00 98.44 96 ASN A CA 1
ATOM 784 C C . ASN A 1 96 ? -1.773 3.174 -10.504 1.00 98.44 96 ASN A C 1
ATOM 786 O O . ASN A 1 96 ? -1.019 3.588 -11.388 1.00 98.44 96 ASN A O 1
ATOM 790 N N . CYS A 1 97 ? -1.584 1.989 -9.915 1.00 98.44 97 CYS A N 1
ATOM 791 C CA . CYS A 1 97 ? -0.558 1.033 -10.338 1.00 98.44 97 CYS A CA 1
ATOM 792 C C . CYS A 1 97 ? -0.820 0.520 -11.760 1.00 98.44 97 CYS A C 1
ATOM 794 O O . CYS A 1 97 ? 0.104 0.478 -12.573 1.00 98.44 97 CYS A O 1
ATOM 796 N N . GLY A 1 98 ? -2.076 0.199 -12.085 1.00 98.25 98 GLY A N 1
ATOM 797 C CA . GLY A 1 98 ? -2.501 -0.194 -13.430 1.00 98.25 98 GLY A CA 1
ATOM 798 C C . GLY A 1 98 ? -2.236 0.889 -14.481 1.00 98.25 98 GLY A C 1
ATOM 799 O O . GLY A 1 98 ? -1.890 0.574 -15.616 1.00 98.25 98 GLY A O 1
ATOM 800 N N . GLY A 1 99 ? -2.310 2.167 -14.101 1.00 98.12 99 GLY A N 1
ATOM 801 C CA . GLY A 1 99 ? -1.975 3.295 -14.972 1.00 98.12 99 GLY A CA 1
ATOM 802 C C . GLY A 1 99 ? -0.471 3.553 -15.142 1.00 98.12 99 GLY A C 1
ATOM 803 O O . GLY A 1 99 ? -0.051 4.067 -16.183 1.00 98.12 99 GLY A O 1
ATOM 804 N N . THR A 1 100 ? 0.365 3.226 -14.149 1.00 98.56 100 THR A N 1
ATOM 805 C CA . THR A 1 100 ? 1.821 3.460 -14.212 1.00 98.56 100 THR A CA 1
ATOM 806 C C . THR A 1 100 ? 2.614 2.265 -14.729 1.00 98.56 100 THR A C 1
ATOM 808 O O . THR A 1 100 ? 3.612 2.475 -15.418 1.00 98.56 100 THR A O 1
ATOM 811 N N . ALA A 1 101 ? 2.168 1.029 -14.494 1.00 98.50 101 ALA A N 1
ATOM 812 C CA . ALA A 1 101 ? 2.882 -0.171 -14.935 1.00 98.50 101 ALA A CA 1
ATOM 813 C C . ALA A 1 101 ? 3.118 -0.214 -16.463 1.00 98.50 101 ALA A C 1
ATOM 815 O O . ALA A 1 101 ? 4.268 -0.399 -16.876 1.00 98.50 101 ALA A O 1
ATOM 816 N N . PRO A 1 102 ? 2.122 0.063 -17.335 1.00 98.56 102 PRO A N 1
ATOM 817 C CA . PRO A 1 102 ? 2.349 0.097 -18.780 1.00 98.56 102 PRO A CA 1
ATOM 818 C C . PRO A 1 102 ? 3.357 1.172 -19.198 1.00 98.56 102 PRO A C 1
ATOM 820 O O . PRO A 1 102 ? 4.114 0.979 -20.147 1.00 98.56 102 PRO A O 1
ATOM 823 N N . LYS A 1 103 ? 3.413 2.301 -18.477 1.00 98.38 103 LYS A N 1
ATOM 824 C CA . LYS A 1 103 ? 4.376 3.378 -18.752 1.00 98.38 103 LYS A CA 1
ATOM 825 C C . LYS A 1 103 ? 5.805 2.917 -18.482 1.00 98.38 103 LYS A C 1
ATOM 827 O O . LYS A 1 103 ? 6.684 3.209 -19.289 1.00 98.38 103 LYS A O 1
ATOM 832 N N . VAL A 1 104 ? 6.028 2.164 -17.402 1.00 98.56 104 VAL A N 1
ATOM 833 C CA . VAL A 1 104 ? 7.333 1.552 -17.102 1.00 98.56 104 VAL A CA 1
ATOM 834 C C . VAL A 1 104 ? 7.727 0.571 -18.202 1.00 98.56 104 VAL A C 1
ATOM 836 O O . VAL A 1 104 ? 8.830 0.676 -18.735 1.00 98.56 104 VAL A O 1
ATOM 839 N N . VAL A 1 105 ? 6.822 -0.335 -18.588 1.00 98.56 105 VAL A N 1
ATOM 840 C CA . VAL A 1 105 ? 7.070 -1.332 -19.646 1.00 98.56 105 VAL A CA 1
ATOM 841 C C . VAL A 1 105 ? 7.428 -0.655 -20.969 1.00 98.56 105 VAL A C 1
ATOM 843 O O . VAL A 1 105 ? 8.433 -1.000 -21.592 1.00 98.56 105 VAL A O 1
ATOM 846 N N . ASN A 1 106 ? 6.658 0.355 -21.374 1.00 98.50 106 ASN A N 1
ATOM 847 C CA . ASN A 1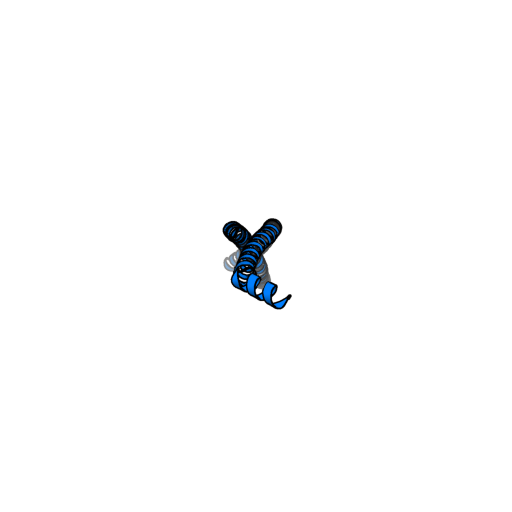 106 ? 6.900 1.089 -22.614 1.00 98.50 106 ASN A CA 1
ATOM 848 C C . ASN A 1 106 ? 8.219 1.868 -22.568 1.00 98.50 106 ASN A C 1
ATOM 850 O O . ASN A 1 106 ? 9.019 1.771 -23.495 1.00 98.50 106 ASN A O 1
ATOM 854 N N . ALA A 1 107 ? 8.497 2.588 -21.476 1.00 98.44 107 ALA A N 1
ATOM 855 C CA . ALA A 1 107 ? 9.752 3.320 -21.324 1.00 98.44 107 ALA A CA 1
ATOM 856 C C . ALA A 1 107 ? 10.970 2.381 -21.305 1.00 98.44 107 ALA A C 1
ATOM 858 O O . ALA A 1 107 ? 12.033 2.732 -21.824 1.00 98.44 107 ALA A O 1
ATOM 859 N N . HIS A 1 108 ? 10.815 1.180 -20.742 1.00 98.31 108 HIS A N 1
ATOM 860 C CA . HIS A 1 108 ? 11.851 0.156 -20.733 1.00 98.31 108 HIS A CA 1
ATOM 861 C C . HIS A 1 108 ? 12.113 -0.379 -22.140 1.00 98.31 108 HIS A C 1
ATOM 863 O O . HIS A 1 108 ? 13.258 -0.371 -22.594 1.00 98.31 108 HIS A O 1
ATOM 869 N N . LYS A 1 109 ? 11.050 -0.767 -22.856 1.00 98.38 109 LYS A N 1
ATOM 870 C CA . LYS A 1 109 ? 11.124 -1.211 -24.252 1.00 98.38 109 LYS A CA 1
ATOM 871 C C . LYS A 1 109 ? 11.810 -0.166 -25.130 1.00 98.38 109 LYS A C 1
ATOM 873 O O . LYS A 1 109 ? 12.719 -0.505 -25.888 1.00 98.38 109 LYS A O 1
ATOM 878 N N . ASP A 1 110 ? 11.421 1.097 -25.000 1.00 98.19 110 ASP A N 1
ATOM 879 C CA . ASP A 1 110 ? 12.018 2.211 -25.732 1.00 98.19 110 ASP A CA 1
ATOM 880 C C . ASP A 1 110 ? 13.513 2.367 -25.439 1.00 98.19 110 ASP A C 1
ATOM 882 O O . ASP A 1 110 ? 14.317 2.528 -26.361 1.00 98.19 110 ASP A O 1
ATOM 886 N N . ALA A 1 111 ? 13.896 2.342 -24.159 1.00 98.00 111 ALA A N 1
ATOM 887 C CA . ALA A 1 111 ? 15.290 2.469 -23.753 1.00 98.00 111 ALA A CA 1
ATOM 888 C C . ALA A 1 111 ? 16.139 1.315 -24.303 1.00 98.00 111 ALA A C 1
ATOM 890 O O . ALA A 1 111 ? 17.198 1.568 -24.878 1.00 98.00 111 ALA A O 1
ATOM 891 N N . LEU A 1 112 ? 15.647 0.078 -24.190 1.00 98.06 112 LEU A N 1
ATOM 892 C CA . LEU A 1 112 ? 16.338 -1.113 -24.674 1.00 98.06 112 LEU A CA 1
ATOM 893 C C . LEU A 1 112 ? 16.471 -1.113 -26.199 1.00 98.06 112 LEU A C 1
ATOM 895 O O . LEU A 1 112 ? 17.556 -1.352 -26.716 1.00 98.06 112 LEU A O 1
ATOM 899 N N . THR A 1 113 ? 15.397 -0.785 -26.919 1.00 98.12 113 THR A N 1
ATOM 900 C CA . THR A 1 113 ? 15.407 -0.741 -28.390 1.00 98.12 113 THR A CA 1
ATOM 901 C C . THR A 1 113 ? 16.367 0.333 -28.901 1.00 98.12 113 THR A C 1
ATOM 903 O O . THR A 1 113 ? 17.137 0.090 -29.826 1.00 98.12 113 THR A O 1
ATOM 906 N N . THR A 1 114 ? 16.380 1.508 -28.261 1.00 97.38 114 THR A N 1
ATOM 907 C CA . THR A 1 114 ? 17.310 2.593 -28.612 1.00 97.38 114 THR A CA 1
ATOM 908 C C . THR A 1 114 ? 18.761 2.171 -28.384 1.00 97.38 114 THR A C 1
ATOM 910 O O . THR A 1 114 ? 19.619 2.408 -29.233 1.00 97.38 114 THR A O 1
ATOM 913 N N . PHE A 1 115 ? 19.040 1.527 -27.248 1.00 97.00 115 PHE A N 1
ATOM 914 C CA . PHE A 1 115 ? 20.373 1.018 -26.943 1.00 97.00 115 PHE A CA 1
ATOM 915 C C . PHE A 1 115 ? 20.810 -0.062 -27.940 1.00 97.00 115 PHE A C 1
ATOM 917 O O . PHE A 1 115 ? 21.914 0.012 -28.471 1.00 97.00 115 PHE A O 1
ATOM 924 N N . ALA A 1 116 ? 19.936 -1.023 -28.241 1.00 98.06 116 ALA A N 1
ATOM 925 C CA . ALA A 1 116 ? 20.222 -2.092 -29.189 1.00 98.06 116 ALA A CA 1
ATOM 926 C C . ALA A 1 116 ? 20.524 -1.545 -30.591 1.00 98.06 116 ALA A C 1
ATOM 928 O O . ALA A 1 116 ? 21.495 -1.970 -31.209 1.00 98.06 116 ALA A O 1
ATOM 929 N N . ALA A 1 117 ? 19.752 -0.562 -31.069 1.00 97.62 117 ALA A N 1
ATOM 930 C CA . ALA A 1 117 ? 20.005 0.091 -32.352 1.00 97.62 117 ALA A CA 1
ATOM 931 C C . ALA A 1 117 ? 21.377 0.785 -32.382 1.00 97.62 117 ALA A C 1
ATOM 933 O O . ALA A 1 117 ? 22.124 0.641 -33.348 1.00 97.62 117 ALA A O 1
ATOM 934 N N . HIS A 1 118 ? 21.736 1.489 -31.304 1.00 97.19 118 HIS A N 1
ATOM 935 C CA . HIS A 1 118 ? 23.044 2.129 -31.181 1.00 97.19 118 HIS A CA 1
ATOM 936 C C . HIS A 1 118 ? 24.193 1.110 -31.187 1.00 97.19 118 HIS A C 1
ATOM 938 O O . HIS A 1 118 ? 25.150 1.268 -31.943 1.00 97.19 118 HIS A O 1
ATOM 944 N N . ALA A 1 119 ? 24.082 0.045 -30.389 1.00 97.88 119 ALA A N 1
ATOM 945 C CA . ALA A 1 119 ? 25.092 -1.006 -30.308 1.00 97.88 119 ALA A CA 1
ATOM 946 C C . ALA A 1 119 ? 25.261 -1.747 -31.646 1.00 97.88 119 ALA A C 1
ATOM 948 O O . ALA A 1 119 ? 26.384 -1.983 -32.086 1.00 97.88 119 ALA A O 1
ATOM 949 N N . MET A 1 120 ? 24.153 -2.057 -32.327 1.00 98.19 120 MET A N 1
ATOM 950 C CA . MET A 1 120 ? 24.164 -2.660 -33.663 1.00 98.19 120 MET A CA 1
ATOM 951 C C . MET A 1 120 ? 24.868 -1.760 -34.681 1.00 98.19 120 MET A C 1
ATOM 953 O O . MET A 1 120 ? 25.718 -2.241 -35.424 1.00 98.19 120 MET A O 1
ATOM 957 N N . HIS A 1 121 ? 24.570 -0.457 -34.689 1.00 97.94 121 HIS A N 1
ATOM 958 C CA . HIS A 1 121 ? 25.227 0.491 -35.592 1.00 97.94 121 HIS A CA 1
ATOM 959 C C . HIS A 1 121 ? 26.741 0.535 -35.359 1.00 97.94 121 HIS A C 1
ATOM 961 O O . HIS A 1 121 ? 27.517 0.447 -36.305 1.00 97.94 121 HIS A O 1
ATOM 967 N N . GLN A 1 122 ? 27.176 0.609 -34.097 1.00 97.75 122 GLN A N 1
ATOM 968 C CA . GLN A 1 122 ? 28.602 0.589 -33.763 1.00 97.75 122 GLN A CA 1
ATOM 969 C C . GLN A 1 122 ? 29.288 -0.710 -34.197 1.00 97.75 122 GLN A C 1
ATOM 971 O O . GLN A 1 122 ? 30.406 -0.672 -34.712 1.00 97.75 122 GLN A O 1
ATOM 976 N N . ALA A 1 123 ? 28.623 -1.853 -34.014 1.00 97.44 123 ALA A N 1
ATOM 977 C CA . ALA A 1 123 ? 29.151 -3.145 -34.432 1.00 97.44 123 ALA A CA 1
ATOM 978 C C . ALA A 1 123 ? 29.292 -3.233 -35.960 1.00 97.44 123 ALA A C 1
ATOM 980 O O . ALA A 1 123 ? 30.343 -3.643 -36.453 1.00 97.44 123 ALA A O 1
ATOM 981 N N . VAL A 1 124 ? 28.273 -2.804 -36.713 1.00 96.69 124 VAL A N 1
ATOM 982 C CA . VAL A 1 124 ? 28.312 -2.784 -38.184 1.00 96.69 124 VAL A CA 1
ATOM 983 C C . VAL A 1 124 ? 29.394 -1.835 -38.694 1.00 96.69 124 VAL A C 1
ATOM 985 O O . VAL A 1 124 ? 30.143 -2.214 -39.593 1.00 96.69 124 VAL A O 1
ATOM 988 N N . ASP A 1 125 ? 29.541 -0.647 -38.105 1.00 96.19 125 ASP A N 1
ATOM 989 C CA . ASP A 1 125 ? 30.605 0.295 -38.473 1.00 96.19 125 ASP A CA 1
ATOM 990 C C . ASP A 1 125 ? 31.999 -0.298 -38.240 1.00 96.19 125 ASP A C 1
ATOM 992 O O . ASP A 1 125 ? 32.885 -0.171 -39.087 1.00 96.19 125 ASP A O 1
ATOM 996 N N . ALA A 1 126 ? 32.208 -0.954 -37.095 1.00 95.44 126 ALA A N 1
ATOM 997 C CA . ALA A 1 126 ? 33.481 -1.585 -36.760 1.00 95.44 126 ALA A CA 1
ATOM 998 C C . ALA A 1 126 ? 33.810 -2.741 -37.717 1.00 95.44 126 ALA A C 1
ATOM 1000 O O . ALA A 1 126 ? 34.923 -2.808 -38.243 1.00 95.44 126 ALA A O 1
ATOM 1001 N N . LEU A 1 127 ? 32.832 -3.610 -37.997 1.00 94.44 127 LEU A N 1
ATOM 1002 C CA . LEU A 1 127 ? 32.982 -4.711 -38.950 1.00 94.44 127 LEU A CA 1
ATOM 1003 C C . LEU A 1 127 ? 33.237 -4.198 -40.369 1.00 94.44 127 LEU A C 1
ATOM 1005 O O . LEU A 1 127 ? 34.121 -4.711 -41.049 1.00 94.44 127 LEU A O 1
ATOM 1009 N N . SER A 1 128 ? 32.523 -3.158 -40.801 1.00 92.62 128 SER A N 1
ATOM 1010 C CA . SER A 1 128 ? 32.700 -2.563 -42.129 1.00 92.62 128 SER A CA 1
ATOM 1011 C C . SER A 1 128 ? 34.107 -1.994 -42.297 1.00 92.62 128 SER A C 1
ATOM 1013 O O . SER A 1 128 ? 34.748 -2.243 -43.313 1.00 92.62 128 SER A O 1
ATOM 1015 N N . LYS A 1 129 ? 34.636 -1.301 -41.281 1.00 91.88 129 LYS A N 1
ATOM 1016 C CA . LYS A 1 129 ? 36.018 -0.791 -41.296 1.00 91.88 129 LYS A CA 1
ATOM 1017 C C . LYS A 1 129 ? 37.062 -1.907 -41.352 1.00 91.88 129 LYS A C 1
ATOM 1019 O O . LYS A 1 129 ? 38.077 -1.742 -42.020 1.00 91.88 129 LYS A O 1
ATOM 1024 N N . ALA A 1 130 ? 36.827 -3.020 -40.660 1.00 91.25 130 ALA A N 1
ATOM 1025 C CA . ALA A 1 130 ? 37.751 -4.151 -40.649 1.00 91.25 130 ALA A CA 1
ATOM 1026 C C . ALA A 1 130 ? 37.725 -4.939 -41.973 1.00 91.25 130 ALA A C 1
ATOM 1028 O O . ALA A 1 130 ? 38.777 -5.267 -42.520 1.00 91.25 130 ALA A O 1
ATOM 1029 N N . LEU A 1 131 ? 36.528 -5.228 -42.493 1.00 89.06 131 LEU A N 1
ATOM 1030 C CA . LEU A 1 131 ? 36.320 -6.139 -43.625 1.00 89.06 131 LEU A CA 1
ATOM 1031 C C . LEU A 1 131 ? 36.357 -5.445 -44.991 1.00 89.06 131 LEU A C 1
ATOM 1033 O O . LEU A 1 131 ? 36.797 -6.043 -45.965 1.00 89.06 131 LEU A O 1
ATOM 1037 N N . ILE A 1 132 ? 35.920 -4.189 -45.077 1.00 88.81 132 ILE A N 1
ATOM 1038 C CA . ILE A 1 132 ? 35.878 -3.392 -46.316 1.00 88.81 132 ILE A CA 1
ATOM 1039 C C . ILE A 1 132 ? 37.065 -2.414 -46.326 1.00 88.81 132 ILE A C 1
ATOM 1041 O O . ILE A 1 132 ? 36.980 -1.277 -46.785 1.00 88.81 132 ILE A O 1
ATOM 1045 N N . SER A 1 133 ? 38.197 -2.837 -45.763 1.00 86.44 133 SER A N 1
ATOM 1046 C CA . SER A 1 133 ? 39.429 -2.059 -45.838 1.00 86.44 133 SER A CA 1
ATOM 1047 C C . SER A 1 133 ? 40.065 -2.216 -47.227 1.00 86.44 133 SER A C 1
ATOM 1049 O O . SER A 1 133 ? 39.949 -3.285 -47.838 1.00 86.44 133 SER A O 1
ATOM 1051 N N . PRO A 1 134 ? 40.759 -1.186 -47.751 1.00 87.56 134 PRO A N 1
ATOM 1052 C CA . PRO A 1 134 ? 41.421 -1.263 -49.054 1.00 87.56 134 PRO A CA 1
ATOM 1053 C C . PRO A 1 134 ? 42.357 -2.469 -49.181 1.00 87.56 134 PRO A C 1
ATOM 1055 O O . PRO A 1 134 ? 42.413 -3.097 -50.237 1.00 87.56 134 PRO A O 1
ATOM 1058 N N . ASP A 1 135 ? 43.045 -2.821 -48.094 1.00 88.56 135 ASP A N 1
ATOM 1059 C CA . ASP A 1 135 ? 43.972 -3.950 -48.048 1.00 88.56 135 ASP A CA 1
ATOM 1060 C C . ASP A 1 135 ? 43.251 -5.293 -48.189 1.00 88.56 135 ASP A C 1
ATOM 1062 O O . ASP A 1 135 ? 43.672 -6.132 -48.987 1.00 88.56 135 ASP A O 1
ATOM 1066 N N . VAL A 1 136 ? 42.130 -5.484 -47.482 1.00 87.38 136 VAL A N 1
ATOM 1067 C CA . VAL A 1 136 ? 41.314 -6.704 -47.594 1.00 87.38 136 VAL A CA 1
ATOM 1068 C C . VAL A 1 136 ? 40.678 -6.801 -48.980 1.00 87.38 136 VAL A C 1
ATOM 1070 O O . VAL A 1 136 ? 40.764 -7.851 -49.613 1.00 87.38 136 VAL A O 1
ATOM 1073 N N . ILE A 1 137 ? 40.121 -5.705 -49.508 1.00 88.69 137 ILE A N 1
ATOM 1074 C CA . ILE A 1 137 ? 39.552 -5.669 -50.866 1.00 88.69 137 ILE A CA 1
ATOM 1075 C C . ILE A 1 137 ? 40.614 -6.049 -51.902 1.00 88.69 137 ILE A C 1
ATOM 1077 O O . ILE A 1 137 ? 40.363 -6.875 -52.782 1.00 88.69 137 ILE A O 1
ATOM 1081 N N . LYS A 1 138 ? 41.819 -5.478 -51.789 1.00 89.56 138 LYS A N 1
ATOM 1082 C CA . LYS A 1 138 ? 42.939 -5.782 -52.681 1.00 89.56 138 LYS A CA 1
ATOM 1083 C C . LYS A 1 138 ? 43.356 -7.249 -52.576 1.00 89.56 138 LYS A C 1
ATOM 1085 O O . LYS A 1 138 ? 43.556 -7.884 -53.609 1.00 89.56 138 LYS A O 1
ATOM 1090 N N . ALA A 1 139 ? 43.456 -7.796 -51.364 1.00 89.31 139 ALA A N 1
ATOM 1091 C CA . ALA A 1 139 ? 43.782 -9.203 -51.145 1.00 89.31 139 ALA A CA 1
ATOM 1092 C C . ALA A 1 139 ? 42.735 -10.140 -51.773 1.00 89.31 139 ALA A C 1
ATOM 1094 O O . ALA A 1 139 ? 43.099 -11.061 -52.503 1.00 89.31 139 ALA A O 1
ATOM 1095 N N . CYS A 1 140 ? 41.440 -9.869 -51.579 1.00 86.19 140 CYS A N 1
ATOM 1096 C CA . CYS A 1 140 ? 40.361 -10.646 -52.193 1.00 86.19 140 CYS A CA 1
ATOM 1097 C C . CYS A 1 140 ? 40.382 -10.563 -53.727 1.00 86.19 140 CYS A C 1
ATOM 1099 O O . CYS A 1 140 ? 40.244 -11.585 -54.399 1.00 86.19 140 CYS A O 1
ATOM 1101 N N . ALA A 1 141 ? 40.600 -9.373 -54.295 1.00 87.62 141 ALA A N 1
ATOM 1102 C CA . ALA A 1 141 ? 40.663 -9.184 -55.745 1.00 87.62 141 ALA A CA 1
ATOM 1103 C C . ALA A 1 141 ? 41.837 -9.945 -56.384 1.00 87.62 141 ALA A C 1
ATOM 1105 O O . ALA A 1 141 ? 41.713 -10.447 -57.501 1.00 87.62 141 ALA A O 1
ATOM 1106 N N . LEU A 1 142 ? 42.967 -10.044 -55.677 1.00 90.31 142 LEU A N 1
ATOM 1107 C CA . LEU A 1 142 ? 44.135 -10.809 -56.117 1.00 90.31 142 LEU A CA 1
ATOM 1108 C C . LEU A 1 142 ? 43.918 -12.323 -56.012 1.00 90.31 142 LEU A C 1
ATOM 1110 O O . LEU A 1 142 ? 44.359 -13.042 -56.896 1.00 90.31 142 LEU A O 1
ATOM 1114 N N . ALA A 1 143 ? 43.214 -12.797 -54.981 1.00 84.44 143 ALA A N 1
ATOM 1115 C CA . ALA A 1 143 ? 42.883 -14.215 -54.812 1.00 84.44 143 ALA A CA 1
ATOM 1116 C C . ALA A 1 143 ? 41.822 -14.735 -55.806 1.00 84.44 143 ALA A C 1
ATOM 1118 O O . ALA A 1 143 ? 41.618 -15.940 -55.911 1.00 84.44 143 ALA A O 1
ATOM 1119 N N . SER A 1 144 ? 41.129 -13.835 -56.510 1.00 73.69 144 SER A N 1
ATOM 1120 C CA . SER A 1 144 ? 40.064 -14.163 -57.471 1.00 73.69 144 SER A CA 1
ATOM 1121 C C . SER A 1 144 ? 40.561 -14.302 -58.922 1.00 73.69 144 SER A C 1
ATOM 1123 O O . SER A 1 144 ? 39.741 -14.465 -59.826 1.00 73.69 144 SER A O 1
ATOM 1125 N N . ARG A 1 145 ? 41.873 -14.174 -59.158 1.00 52.91 145 ARG A N 1
ATOM 1126 C CA . ARG A 1 145 ? 42.535 -14.382 -60.457 1.00 52.91 145 ARG A CA 1
ATOM 1127 C C . ARG A 1 145 ? 43.278 -15.707 -60.464 1.00 52.91 145 ARG A C 1
ATOM 1129 O O . ARG A 1 145 ? 43.316 -16.315 -61.553 1.00 52.91 145 ARG A O 1
#

Foldseek 3Di:
DVVLLVVLVVQLVVLVVQLVVLVVVLVVLVVVLVVLVVVLVVLVVVLVVVCVVVVNDDDPVSVVSVVSSVVSVVVSVVSVVVSVVSVVVSVVSVVSNVVSVVSNVVVVVVVVVVVVVVVVVVVVVVCCCVCVPPVNVVVVVVVVD